Protein AF-A0A848NPF1-F1 (afdb_monomer)

Solvent-accessible surface area (backbone atoms only — not comparable to full-atom values): 5634 Å² total; per-residue (Å²): 130,93,73,48,42,35,74,45,80,37,91,48,70,84,94,46,30,27,41,35,39,31,36,46,66,94,35,43,66,67,48,37,72,78,39,67,80,50,36,71,24,86,90,50,67,50,22,36,28,38,49,61,84,43,93,58,32,72,62,51,51,52,50,52,50,54,40,53,74,68,58,38,86,61,43,45,35,77,65,76,80,76,73,77,76,70,77,82,79,86,80,90,137

Secondary structure (DSSP, 8-state):
--S-B-EEEE-SSTTSSEEEE---HHHHHHHHHH-TT-EE-SSSTTSEEEETT-TTHHHHHHHHHHHHHTT-TTS-BPPPP------PPP---

Structure (mmCIF, N/CA/C/O backbone):
data_AF-A0A848NPF1-F1
#
_entry.id   AF-A0A848NPF1-F1
#
loop_
_atom_site.group_PDB
_atom_site.id
_atom_site.type_symbol
_atom_site.label_atom_id
_atom_site.label_alt_id
_atom_site.label_comp_id
_atom_site.label_asym_id
_atom_site.label_entity_id
_atom_site.label_seq_id
_a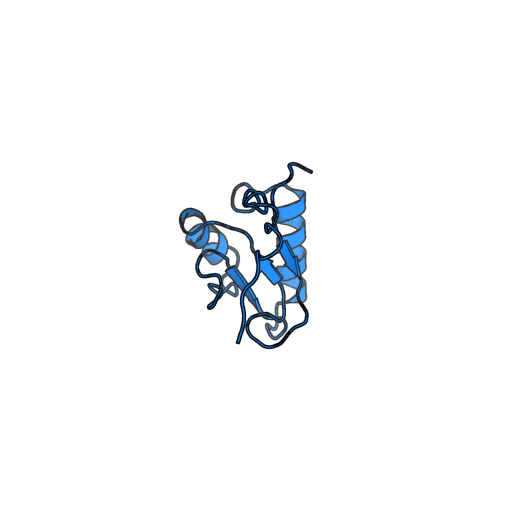tom_site.pdbx_PDB_ins_code
_atom_site.Cartn_x
_atom_site.Cartn_y
_atom_site.Cartn_z
_atom_site.occupancy
_atom_site.B_iso_or_equiv
_atom_site.auth_seq_id
_atom_site.auth_comp_id
_atom_site.auth_asym_id
_atom_site.auth_atom_id
_atom_site.pdbx_PDB_model_num
ATOM 1 N N . MET A 1 1 ? -13.323 -7.706 12.068 1.00 60.41 1 MET A N 1
ATOM 2 C CA . MET A 1 1 ? -12.529 -6.722 11.301 1.00 60.41 1 MET A CA 1
ATOM 3 C C . MET A 1 1 ? -13.192 -5.367 11.468 1.00 60.41 1 MET A C 1
ATOM 5 O O . MET A 1 1 ? -14.414 -5.318 11.436 1.00 60.41 1 MET A O 1
ATOM 9 N N . ASP A 1 2 ? -12.422 -4.300 11.665 1.00 74.69 2 ASP A N 1
ATOM 10 C CA . ASP A 1 2 ? -12.885 -2.961 12.089 1.00 74.69 2 ASP A CA 1
ATOM 11 C C . ASP A 1 2 ? -13.595 -2.150 10.985 1.00 74.69 2 ASP A C 1
ATOM 13 O O . ASP A 1 2 ? -13.741 -0.935 11.077 1.00 74.69 2 ASP A O 1
ATOM 17 N N . GLY A 1 3 ? -14.012 -2.807 9.900 1.00 81.81 3 GLY A N 1
ATOM 18 C CA . GLY A 1 3 ? -14.706 -2.183 8.771 1.00 81.81 3 GLY A CA 1
ATOM 19 C C . GLY A 1 3 ? -13.844 -1.265 7.895 1.00 81.81 3 GLY A C 1
ATOM 20 O O . GLY A 1 3 ? -14.348 -0.765 6.893 1.00 81.81 3 GLY A O 1
ATOM 21 N N . ALA A 1 4 ? -12.568 -1.049 8.228 1.00 89.25 4 ALA A N 1
ATOM 22 C CA . ALA A 1 4 ? -11.631 -0.285 7.409 1.00 89.2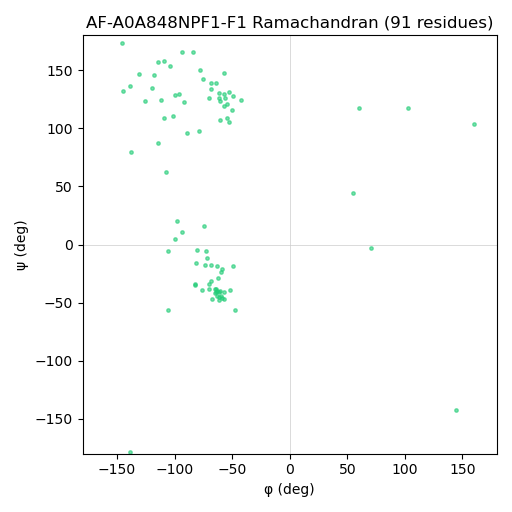5 4 ALA A CA 1
ATOM 23 C C . ALA A 1 4 ? -11.100 -1.107 6.222 1.00 89.25 4 ALA A C 1
ATOM 25 O O . ALA A 1 4 ? -10.973 -2.331 6.291 1.00 89.25 4 ALA A O 1
ATOM 26 N N . LEU A 1 5 ? -10.781 -0.417 5.128 1.00 90.69 5 LEU A N 1
ATOM 27 C CA . LEU A 1 5 ? -10.152 -1.004 3.950 1.00 90.69 5 LEU A CA 1
ATOM 28 C C . LEU A 1 5 ? -8.631 -0.878 4.076 1.00 90.69 5 LEU A C 1
ATOM 30 O O . LEU A 1 5 ? -8.135 0.238 4.206 1.00 90.69 5 LEU A O 1
ATOM 34 N N . TYR A 1 6 ? -7.919 -2.005 4.027 1.00 94.25 6 TYR A N 1
ATOM 35 C CA . TYR A 1 6 ? -6.464 -2.070 4.216 1.00 94.25 6 TYR A CA 1
ATOM 36 C C . TYR A 1 6 ? -5.720 -2.299 2.900 1.00 94.25 6 TYR A C 1
ATOM 38 O O . TYR A 1 6 ? -4.874 -1.492 2.523 1.00 94.25 6 TYR A O 1
ATOM 46 N N . LEU A 1 7 ? -6.064 -3.372 2.188 1.00 94.88 7 LEU A N 1
ATOM 47 C CA . LEU A 1 7 ? -5.434 -3.760 0.930 1.00 94.88 7 LEU A CA 1
ATOM 48 C C . LEU A 1 7 ? -6.502 -4.046 -0.121 1.00 94.88 7 LEU A C 1
ATOM 50 O O . LEU A 1 7 ? -7.579 -4.556 0.198 1.00 94.88 7 LEU A O 1
ATOM 54 N N . VAL A 1 8 ? -6.180 -3.746 -1.374 1.00 94.25 8 VAL A N 1
ATOM 55 C CA . VAL A 1 8 ? -6.946 -4.183 -2.543 1.00 94.25 8 VAL A CA 1
ATOM 56 C C . VAL A 1 8 ? -5.984 -4.893 -3.479 1.00 94.25 8 VAL A C 1
ATOM 58 O O . VAL A 1 8 ? -4.990 -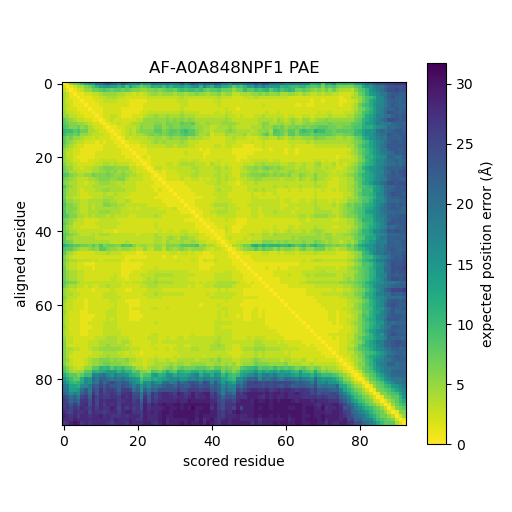4.306 -3.887 1.00 94.25 8 VAL A O 1
ATOM 61 N N . VAL A 1 9 ? -6.287 -6.143 -3.813 1.00 94.12 9 VAL A N 1
ATOM 62 C CA . VAL A 1 9 ? -5.582 -6.880 -4.865 1.00 94.12 9 VAL A CA 1
ATOM 63 C C . VAL A 1 9 ? -6.402 -6.753 -6.139 1.00 94.12 9 VAL A C 1
ATOM 65 O O . VAL A 1 9 ? -7.618 -6.969 -6.114 1.00 94.12 9 VAL A O 1
ATOM 68 N N . ALA A 1 10 ? -5.756 -6.371 -7.232 1.00 93.25 10 ALA A N 1
ATOM 69 C CA . ALA A 1 10 ? -6.403 -6.221 -8.522 1.00 93.25 10 ALA A CA 1
ATOM 70 C C . ALA A 1 10 ? -5.506 -6.770 -9.634 1.00 93.25 10 ALA A C 1
ATOM 72 O O . ALA A 1 10 ? -4.310 -6.512 -9.658 1.00 93.25 10 ALA A O 1
ATOM 73 N N . ASP A 1 11 ? -6.123 -7.512 -10.548 1.00 92.94 11 ASP A N 1
ATOM 74 C CA . ASP A 1 11 ? -5.520 -8.010 -11.783 1.00 92.94 11 ASP A CA 1
ATOM 75 C C . ASP A 1 11 ? -6.251 -7.326 -12.946 1.00 92.94 11 ASP A C 1
ATOM 77 O O . ASP A 1 11 ? -7.336 -7.732 -13.369 1.00 92.94 11 ASP A O 1
ATOM 81 N N . ARG A 1 12 ? -5.754 -6.147 -13.321 1.00 91.06 12 ARG A N 1
ATOM 82 C CA . ARG A 1 12 ? -6.326 -5.232 -14.324 1.00 91.06 12 ARG A CA 1
ATOM 83 C C . ARG A 1 12 ? -5.191 -4.537 -15.062 1.00 91.06 12 ARG A C 1
ATOM 85 O O . ARG A 1 12 ? -4.045 -4.649 -14.654 1.00 91.06 12 ARG A O 1
ATOM 92 N N . ASP A 1 13 ? -5.496 -3.764 -16.098 1.00 90.50 13 ASP A N 1
ATOM 93 C CA . ASP A 1 13 ? -4.476 -2.971 -16.788 1.00 90.50 13 ASP A CA 1
ATOM 94 C C . ASP A 1 13 ? -3.735 -2.017 -15.838 1.00 90.50 13 ASP A C 1
ATOM 96 O O . ASP A 1 13 ? -4.309 -1.483 -14.881 1.00 90.50 13 ASP A O 1
ATOM 100 N N . ILE A 1 14 ? -2.451 -1.775 -16.122 1.00 82.44 14 ILE A N 1
ATOM 101 C CA . ILE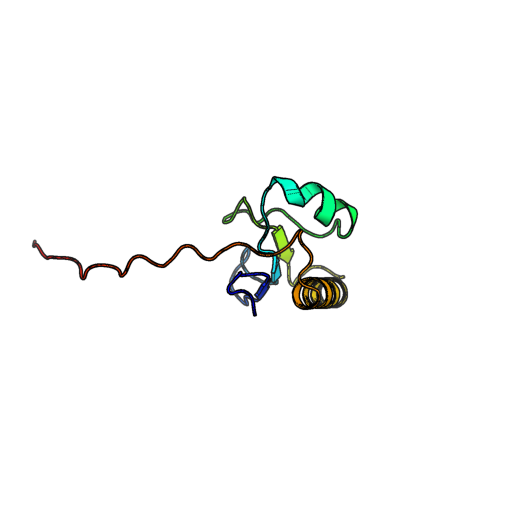 A 1 14 ? -1.632 -0.779 -15.417 1.00 82.44 14 ILE A CA 1
ATOM 102 C C . ILE A 1 14 ? -2.386 0.559 -15.442 1.00 82.44 14 ILE A C 1
ATOM 104 O O . ILE A 1 14 ? -2.849 0.972 -16.508 1.00 82.44 14 ILE A O 1
ATOM 108 N N . PRO A 1 15 ? -2.535 1.253 -14.300 1.00 84.75 15 PRO A N 1
ATOM 109 C CA . PRO A 1 15 ? -1.803 1.105 -13.033 1.00 84.75 15 PRO A CA 1
ATOM 110 C C . PRO A 1 15 ? -2.504 0.261 -11.953 1.00 84.75 15 PRO A C 1
ATOM 112 O O . PRO A 1 15 ? -2.189 0.400 -10.778 1.00 84.75 15 PRO A O 1
ATOM 115 N N . TRP A 1 16 ? -3.457 -0.593 -12.321 1.00 89.25 16 TRP A N 1
ATOM 116 C CA . TRP A 1 16 ? -4.277 -1.355 -11.374 1.00 89.25 16 TRP A CA 1
ATOM 117 C C . TRP A 1 16 ? -3.809 -2.804 -11.176 1.00 89.25 16 TRP A C 1
ATOM 119 O O . TRP A 1 16 ? -4.497 -3.544 -10.479 1.00 89.25 16 TRP A O 1
ATOM 129 N N . ASN A 1 17 ? -2.680 -3.213 -11.771 1.00 93.81 17 ASN A N 1
ATOM 130 C CA . ASN A 1 17 ? -2.163 -4.579 -11.664 1.00 93.81 17 ASN A CA 1
ATOM 131 C C . ASN A 1 17 ? -1.234 -4.771 -10.456 1.00 93.81 17 ASN A C 1
ATOM 133 O O . ASN A 1 17 ? -0.037 -4.488 -10.534 1.00 93.81 17 ASN A O 1
ATOM 137 N N . GLY A 1 18 ? -1.760 -5.265 -9.341 1.00 94.38 18 GLY A N 1
ATOM 138 C CA . GLY A 1 18 ? -0.972 -5.565 -8.150 1.00 94.38 18 GLY A CA 1
ATOM 139 C C . GLY A 1 18 ? -1.727 -5.286 -6.857 1.00 94.38 18 GLY A C 1
ATOM 140 O O . GLY A 1 18 ? -2.931 -5.537 -6.746 1.00 94.38 18 GLY A O 1
ATOM 141 N N . VAL A 1 19 ? -1.009 -4.772 -5.856 1.00 96.25 19 VAL A N 1
ATOM 142 C CA . VAL A 1 19 ? -1.559 -4.515 -4.519 1.00 96.25 19 VAL A CA 1
ATOM 143 C C . VAL A 1 19 ? -1.633 -3.022 -4.251 1.00 96.25 19 VAL A C 1
ATOM 145 O O . VAL A 1 19 ? -0.640 -2.303 -4.290 1.00 96.25 19 VAL A O 1
ATOM 148 N N . MET A 1 20 ? -2.823 -2.548 -3.917 1.00 95.31 20 MET A N 1
ATOM 149 C CA . MET A 1 20 ? -3.073 -1.169 -3.531 1.00 95.31 20 MET A CA 1
ATOM 150 C C . MET A 1 20 ? -3.153 -1.082 -2.014 1.00 95.31 20 MET A C 1
ATOM 152 O O . MET A 1 20 ? -3.922 -1.799 -1.367 1.00 95.31 20 MET A O 1
ATOM 156 N N . VAL A 1 21 ? -2.384 -0.162 -1.451 1.00 94.75 21 VAL A N 1
ATOM 157 C CA . VAL A 1 21 ? -2.249 0.032 -0.014 1.00 94.75 21 VAL A CA 1
ATOM 158 C C . VAL A 1 21 ? -3.106 1.218 0.397 1.00 94.75 21 VAL A C 1
ATOM 160 O O . VAL A 1 21 ? -2.831 2.377 0.070 1.00 94.75 21 VAL A O 1
ATOM 163 N N . CYS A 1 22 ? -4.179 0.922 1.119 1.00 93.44 22 CYS A N 1
ATOM 164 C CA . CYS A 1 22 ? -5.147 1.916 1.537 1.00 93.44 22 CYS A CA 1
ATOM 165 C C . CYS A 1 22 ? -4.604 2.683 2.741 1.00 93.44 22 CYS A C 1
ATOM 167 O O . CYS A 1 22 ? -4.702 2.243 3.886 1.00 93.44 22 CYS A O 1
ATOM 169 N N . THR A 1 23 ? -4.033 3.849 2.464 1.00 92.06 23 THR A N 1
ATOM 170 C CA . THR A 1 23 ? -3.423 4.732 3.459 1.00 92.06 23 THR A CA 1
ATOM 171 C C . THR A 1 23 ? -3.772 6.202 3.166 1.00 92.06 23 THR A C 1
ATOM 173 O O . THR A 1 23 ? -4.536 6.497 2.241 1.00 92.06 23 THR A O 1
ATOM 176 N N . SER A 1 24 ? -3.255 7.117 3.980 1.00 88.31 24 SER A N 1
ATOM 177 C CA . SER A 1 24 ? -3.347 8.571 3.800 1.00 88.31 24 SER A CA 1
ATOM 178 C C . SER A 1 24 ? -1.955 9.147 3.541 1.00 88.31 24 SER A C 1
ATOM 180 O O . SER A 1 24 ? -0.963 8.555 3.963 1.00 88.31 24 SER A O 1
ATOM 182 N N . HIS A 1 25 ? -1.878 10.323 2.909 1.00 88.38 25 HIS A N 1
ATOM 183 C CA . HIS A 1 25 ? -0.608 10.995 2.594 1.00 88.38 25 HIS A CA 1
ATOM 184 C C . HIS A 1 25 ? 0.318 11.152 3.801 1.00 88.38 25 HIS A C 1
ATOM 186 O O . HIS A 1 25 ? 1.511 10.891 3.681 1.00 88.38 25 HIS A O 1
ATOM 192 N N . ASP A 1 26 ? -0.227 11.463 4.979 1.00 88.62 26 ASP A N 1
ATOM 193 C CA . ASP A 1 26 ? 0.541 11.647 6.220 1.00 88.62 26 ASP A CA 1
ATOM 194 C C . ASP A 1 26 ? 1.353 10.405 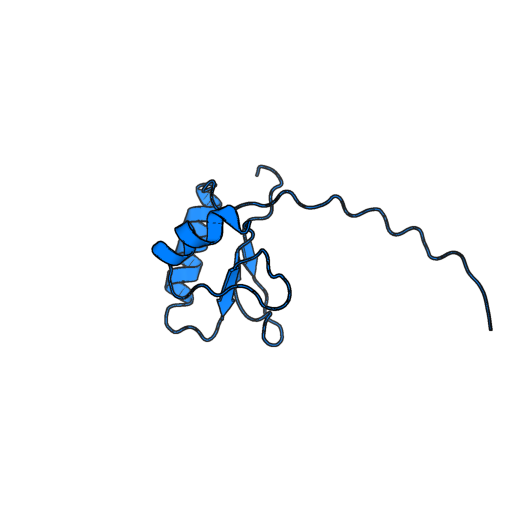6.630 1.00 88.62 26 ASP A C 1
ATOM 196 O O . ASP A 1 26 ? 2.309 10.494 7.397 1.00 88.62 26 ASP A O 1
ATOM 200 N N . ARG A 1 27 ? 0.967 9.225 6.132 1.00 90.12 27 ARG A N 1
ATOM 201 C CA . ARG A 1 27 ? 1.555 7.925 6.480 1.00 90.12 27 ARG A CA 1
ATOM 202 C C . ARG A 1 27 ? 2.447 7.364 5.368 1.00 90.12 27 ARG A C 1
ATOM 204 O O . ARG A 1 27 ? 3.107 6.351 5.590 1.00 90.12 27 ARG A O 1
ATOM 211 N N . HIS A 1 28 ? 2.508 8.019 4.202 1.00 90.88 28 HIS A N 1
ATOM 212 C CA . HIS A 1 28 ? 3.313 7.567 3.059 1.00 90.88 28 HIS A CA 1
ATOM 213 C C . HIS A 1 28 ? 4.794 7.512 3.398 1.00 90.88 28 HIS A C 1
ATOM 215 O O . HIS A 1 28 ? 5.418 6.488 3.162 1.00 90.88 28 HIS A O 1
ATOM 221 N N . ALA A 1 29 ? 5.342 8.569 4.003 1.00 90.31 29 ALA A N 1
ATOM 222 C CA . ALA A 1 29 ? 6.771 8.641 4.308 1.00 90.31 29 ALA A CA 1
ATOM 223 C C . ALA A 1 29 ? 7.242 7.465 5.183 1.00 90.31 29 ALA A C 1
ATOM 225 O O . ALA A 1 29 ? 8.285 6.877 4.919 1.00 90.31 29 ALA A O 1
ATOM 226 N N . ALA A 1 30 ? 6.438 7.075 6.176 1.00 91.75 30 ALA A N 1
ATOM 227 C CA . ALA A 1 30 ? 6.749 5.949 7.052 1.00 91.75 30 ALA A CA 1
ATOM 228 C C . ALA A 1 30 ? 6.657 4.589 6.340 1.00 91.75 30 ALA A C 1
ATOM 230 O O . ALA A 1 30 ? 7.401 3.677 6.677 1.00 91.75 30 ALA A O 1
ATOM 231 N N . LEU A 1 31 ? 5.740 4.430 5.381 1.00 91.94 31 LEU A N 1
ATOM 232 C CA . LEU A 1 31 ? 5.626 3.197 4.593 1.00 91.94 31 LEU A CA 1
ATOM 233 C C . LEU A 1 31 ? 6.726 3.099 3.533 1.00 91.94 31 LEU A C 1
ATOM 235 O O . LEU A 1 31 ? 7.278 2.024 3.340 1.00 91.94 31 LEU A O 1
ATOM 239 N N . LEU A 1 32 ? 7.073 4.213 2.889 1.00 92.44 32 LEU A N 1
ATOM 240 C CA . LEU A 1 32 ? 8.147 4.287 1.897 1.00 92.44 32 LEU A CA 1
ATOM 241 C C . LEU A 1 32 ? 9.532 4.089 2.526 1.00 92.44 32 LEU A C 1
ATOM 243 O O . LEU A 1 32 ? 10.414 3.540 1.876 1.00 92.44 32 LEU A O 1
ATOM 247 N N . ALA A 1 33 ? 9.721 4.499 3.784 1.00 92.19 33 ALA A N 1
ATOM 248 C CA . ALA A 1 33 ? 10.951 4.226 4.525 1.00 92.19 33 ALA A CA 1
ATOM 249 C C . ALA A 1 33 ? 11.165 2.720 4.769 1.00 92.19 33 ALA A C 1
ATOM 251 O O . ALA A 1 33 ? 12.290 2.241 4.656 1.00 92.19 33 ALA A O 1
ATOM 252 N N . ASP A 1 34 ? 10.092 1.977 5.058 1.00 90.44 34 ASP A N 1
ATOM 253 C CA . ASP A 1 34 ? 10.154 0.526 5.279 1.00 90.44 34 ASP A CA 1
ATOM 254 C C . ASP A 1 34 ? 10.158 -0.269 3.963 1.00 90.44 34 ASP A C 1
ATOM 256 O O . ASP A 1 34 ? 10.757 -1.341 3.876 1.00 90.44 34 ASP A O 1
ATOM 260 N N . MET A 1 35 ? 9.446 0.227 2.948 1.00 92.19 35 MET A N 1
ATOM 261 C CA . MET A 1 35 ? 9.183 -0.457 1.681 1.00 92.19 35 MET A CA 1
ATOM 262 C C . MET A 1 35 ? 9.331 0.534 0.512 1.00 92.19 35 MET A C 1
ATOM 264 O O . MET A 1 35 ? 8.327 1.030 -0.009 1.00 92.19 35 MET A O 1
ATOM 268 N N . PRO A 1 36 ? 10.569 0.832 0.074 1.00 90.88 36 PRO A N 1
ATOM 269 C CA . PRO A 1 36 ? 10.836 1.865 -0.933 1.00 90.88 36 PRO A CA 1
ATOM 270 C C . PRO A 1 36 ? 10.316 1.522 -2.337 1.00 90.88 36 PRO A C 1
ATOM 272 O O . PRO A 1 36 ? 10.163 2.423 -3.154 1.00 90.88 36 PRO A O 1
ATOM 275 N N . SER A 1 37 ? 10.010 0.249 -2.615 1.00 91.81 37 SER A N 1
ATOM 276 C CA . SER A 1 37 ? 9.381 -0.187 -3.873 1.00 91.81 37 SER A CA 1
ATOM 277 C C . SER A 1 37 ? 7.906 0.212 -3.994 1.00 91.81 37 SER A C 1
ATOM 279 O O . SER A 1 37 ? 7.317 0.082 -5.065 1.00 91.81 37 SER A O 1
ATOM 281 N N . LEU A 1 38 ? 7.275 0.677 -2.909 1.00 93.06 38 LEU A N 1
ATOM 282 C CA . LEU A 1 38 ? 5.919 1.210 -2.988 1.00 93.06 38 LEU A CA 1
ATOM 283 C C . LEU A 1 38 ? 5.915 2.526 -3.764 1.00 93.06 38 LEU A C 1
ATOM 285 O O . LEU A 1 38 ? 6.754 3.399 -3.565 1.00 93.06 38 LEU A O 1
ATOM 289 N N . LEU A 1 39 ? 4.907 2.695 -4.609 1.00 92.44 39 LEU A N 1
ATOM 290 C CA . LEU A 1 39 ? 4.736 3.883 -5.433 1.00 92.44 39 LEU A CA 1
ATOM 291 C C . LEU A 1 39 ? 3.427 4.584 -5.070 1.00 92.44 39 LEU A C 1
ATOM 293 O O . LEU A 1 39 ? 2.442 3.911 -4.768 1.00 92.44 39 LEU A O 1
ATOM 297 N N . PRO A 1 40 ? 3.344 5.921 -5.126 1.00 92.88 40 PRO A N 1
ATOM 298 C CA . PRO A 1 40 ? 2.056 6.601 -5.122 1.00 92.88 40 PRO A CA 1
ATOM 299 C C . PRO A 1 40 ? 1.202 6.105 -6.290 1.00 92.88 40 PRO A C 1
ATOM 301 O O . PRO A 1 40 ? 1.654 6.086 -7.436 1.00 92.88 40 PRO A O 1
ATOM 304 N N . HIS A 1 41 ? -0.040 5.705 -6.021 1.00 91.38 41 HIS A N 1
ATOM 305 C CA . HIS A 1 41 ? -0.929 5.262 -7.086 1.00 91.38 41 HIS A CA 1
ATOM 306 C C . HIS A 1 41 ? -1.332 6.472 -7.951 1.00 91.38 41 HIS A C 1
ATOM 308 O O . HIS A 1 41 ? -1.892 7.427 -7.409 1.00 91.38 41 HIS A O 1
ATOM 314 N N . PRO A 1 42 ? -1.147 6.442 -9.284 1.00 88.44 42 PRO A N 1
ATOM 315 C CA . PRO A 1 42 ? -1.375 7.611 -10.145 1.00 88.44 42 PRO A CA 1
ATOM 316 C C . PRO A 1 42 ? -2.841 8.081 -10.161 1.00 88.44 42 PRO A C 1
ATOM 318 O O . PRO A 1 42 ? -3.102 9.274 -10.067 1.00 88.44 42 PRO A O 1
ATOM 321 N N . GLU A 1 43 ? -3.805 7.155 -10.201 1.00 88.94 43 GLU A N 1
ATOM 322 C CA . GLU A 1 43 ? -5.245 7.491 -10.167 1.00 88.94 43 GLU A CA 1
ATOM 323 C C . GLU A 1 43 ? -5.795 7.737 -8.752 1.00 88.94 43 GLU A C 1
ATOM 325 O O . GLU A 1 43 ? -6.678 8.565 -8.529 1.00 88.94 43 GLU A O 1
ATOM 330 N N . LEU A 1 44 ? -5.289 7.003 -7.759 1.00 85.00 44 LEU A N 1
ATOM 331 C CA . LEU A 1 44 ? -5.718 7.099 -6.371 1.00 85.00 44 LEU A CA 1
ATOM 332 C C . LEU A 1 44 ? -4.635 7.784 -5.556 1.00 85.00 44 LEU A C 1
ATOM 334 O O . LEU A 1 44 ? -4.122 7.181 -4.626 1.00 85.00 44 LEU A O 1
ATO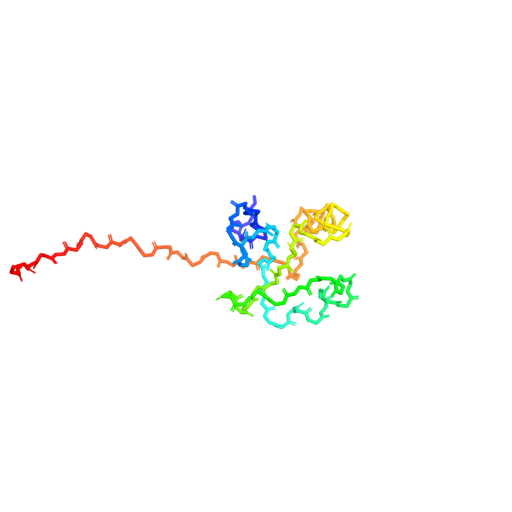M 338 N N . GLY A 1 45 ? -4.314 9.039 -5.874 1.00 79.62 45 GLY A N 1
ATOM 339 C CA . GLY A 1 45 ? -3.124 9.739 -5.367 1.00 79.62 45 GLY A CA 1
ATOM 340 C C . GLY A 1 45 ? -2.871 9.691 -3.852 1.00 79.62 45 GLY A C 1
ATOM 341 O O . GLY A 1 45 ? -1.747 9.920 -3.425 1.00 79.62 45 GLY A O 1
ATOM 342 N N . LYS A 1 46 ? -3.876 9.376 -3.023 1.00 87.06 46 LYS A N 1
ATOM 343 C CA . LYS A 1 46 ? -3.739 9.148 -1.569 1.00 87.06 46 LYS A CA 1
ATOM 344 C C . LYS A 1 46 ? -3.255 7.752 -1.161 1.00 8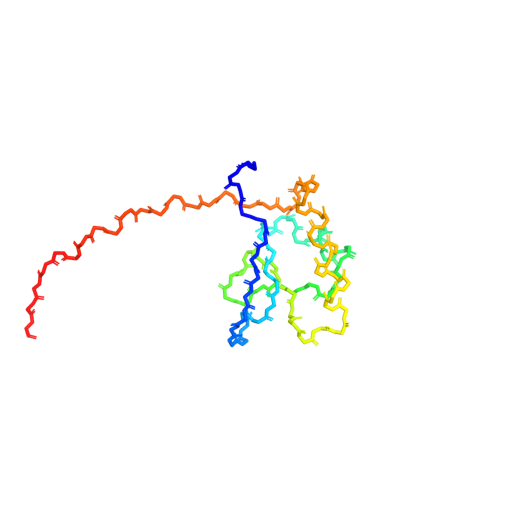7.06 46 LYS A C 1
ATOM 346 O O . LYS A 1 46 ? -2.894 7.553 -0.006 1.00 87.06 46 LYS A O 1
ATOM 351 N N . TRP A 1 47 ? -3.296 6.775 -2.052 1.00 93.50 47 TRP A N 1
ATOM 352 C CA . TRP A 1 47 ? -2.936 5.384 -1.799 1.00 93.50 47 TRP A CA 1
ATOM 353 C C . TRP A 1 47 ? -1.571 5.078 -2.392 1.00 93.50 47 TRP A C 1
ATOM 355 O O . TRP A 1 47 ? -1.144 5.717 -3.354 1.00 93.50 47 TRP A O 1
ATOM 365 N N . LEU A 1 48 ? -0.901 4.093 -1.802 1.00 94.56 48 LEU A N 1
ATOM 366 C CA . LEU A 1 48 ? 0.298 3.513 -2.392 1.00 94.56 48 LEU A CA 1
ATOM 367 C C . LEU A 1 48 ? -0.080 2.279 -3.217 1.00 94.56 48 LEU A C 1
ATOM 369 O O . LEU A 1 48 ? -1.191 1.752 -3.120 1.00 94.56 48 LEU A O 1
ATOM 373 N N . TYR A 1 49 ? 0.853 1.837 -4.038 1.00 95.00 49 TYR A N 1
ATOM 374 C CA . TYR A 1 49 ? 0.698 0.790 -5.026 1.00 95.00 49 TYR A CA 1
ATOM 375 C C . TYR A 1 49 ? 1.995 -0.008 -5.124 1.00 95.00 49 TYR A C 1
ATOM 377 O O . TYR A 1 49 ? 3.078 0.567 -5.215 1.00 95.00 49 TYR A O 1
ATOM 385 N N . LEU A 1 50 ? 1.862 -1.328 -5.098 1.00 95.75 50 LEU A N 1
ATOM 386 C CA . LEU A 1 50 ? 2.909 -2.289 -5.395 1.00 95.75 50 LEU A CA 1
ATOM 387 C C . LEU A 1 50 ? 2.569 -2.943 -6.745 1.00 95.75 50 LEU A C 1
ATOM 389 O O . LEU A 1 50 ? 1.599 -3.711 -6.800 1.00 95.75 50 LEU A O 1
ATOM 393 N N . PRO A 1 51 ? 3.320 -2.648 -7.820 1.00 95.19 51 PRO A N 1
ATOM 394 C CA . PRO A 1 51 ? 3.103 -3.269 -9.121 1.00 95.19 51 PRO A CA 1
ATOM 395 C C . PRO A 1 51 ? 3.361 -4.776 -9.080 1.00 95.19 51 PRO A C 1
ATOM 397 O O . PRO A 1 51 ? 4.366 -5.207 -8.524 1.00 95.19 51 PRO A O 1
ATOM 400 N N . GLN A 1 52 ? 2.526 -5.572 -9.752 1.00 94.31 52 GLN A N 1
ATOM 401 C CA . GLN A 1 52 ? 2.763 -7.015 -9.918 1.00 94.31 52 GLN A CA 1
ATOM 402 C C . GLN A 1 52 ? 4.088 -7.328 -10.637 1.00 94.31 52 GLN A C 1
ATOM 404 O O . GLN A 1 52 ? 4.645 -8.409 -10.487 1.00 94.31 52 GLN A O 1
ATOM 409 N N . THR A 1 53 ? 4.605 -6.382 -11.421 1.00 93.81 53 THR A N 1
ATOM 410 C CA . THR A 1 53 ? 5.876 -6.512 -12.145 1.00 93.81 53 THR A CA 1
ATOM 411 C C . THR A 1 53 ? 7.112 -6.241 -11.283 1.00 93.81 53 THR A C 1
ATOM 413 O O . THR A 1 53 ? 8.220 -6.337 -11.801 1.00 93.81 53 THR A O 1
ATOM 416 N N . ASP A 1 54 ? 6.949 -5.836 -10.021 1.00 94.31 54 ASP A N 1
ATOM 417 C CA . ASP A 1 54 ? 8.072 -5.608 -9.109 1.00 94.31 54 ASP A CA 1
ATOM 418 C C . ASP A 1 54 ? 8.759 -6.938 -8.756 1.00 94.31 54 ASP A C 1
ATOM 420 O O . ASP A 1 54 ? 8.100 -7.922 -8.424 1.00 94.31 54 ASP A O 1
ATOM 424 N N . GLU A 1 55 ? 10.091 -6.986 -8.804 1.00 95.31 55 GLU A N 1
ATOM 425 C CA . GLU A 1 55 ? 10.846 -8.218 -8.531 1.00 95.31 55 GLU A CA 1
ATOM 426 C C . GLU A 1 55 ? 10.648 -8.729 -7.095 1.00 95.31 55 GLU A C 1
ATOM 428 O O . GLU A 1 55 ? 10.698 -9.934 -6.844 1.00 95.31 55 GLU A O 1
ATOM 433 N N . ALA A 1 56 ? 10.386 -7.828 -6.145 1.00 95.06 56 ALA A N 1
ATOM 434 C CA . ALA A 1 56 ? 10.133 -8.157 -4.750 1.00 95.06 56 ALA A CA 1
ATOM 435 C C . ALA A 1 56 ? 8.635 -8.322 -4.439 1.00 95.06 56 ALA A C 1
ATOM 437 O O . ALA A 1 56 ? 8.280 -8.427 -3.259 1.00 95.06 56 ALA A O 1
ATOM 438 N N . PHE A 1 57 ? 7.765 -8.376 -5.460 1.00 94.75 57 PHE A N 1
ATOM 439 C CA . PHE A 1 57 ? 6.308 -8.375 -5.311 1.00 94.75 57 PHE A CA 1
ATOM 440 C C . PHE A 1 57 ? 5.813 -9.359 -4.251 1.00 94.75 57 PHE A C 1
ATOM 442 O O . PHE A 1 57 ? 5.171 -8.939 -3.296 1.00 94.75 57 PHE A O 1
ATOM 449 N N . GLU A 1 58 ? 6.151 -10.645 -4.364 1.00 95.56 58 GLU A N 1
ATOM 450 C CA . GLU A 1 58 ? 5.654 -11.683 -3.447 1.00 95.56 58 GLU A CA 1
ATOM 451 C C . GLU A 1 58 ? 6.078 -11.429 -1.994 1.00 95.56 58 GLU A C 1
ATOM 453 O O . GLU A 1 58 ? 5.287 -11.560 -1.058 1.00 95.56 58 GLU A O 1
ATOM 458 N N . THR A 1 59 ? 7.324 -10.990 -1.797 1.00 96.25 59 THR A N 1
ATOM 459 C CA . THR A 1 59 ? 7.859 -10.696 -0.461 1.00 96.25 59 THR A CA 1
ATOM 460 C C . THR A 1 59 ? 7.164 -9.480 0.144 1.00 96.25 59 THR A C 1
ATOM 462 O O . THR A 1 59 ? 6.736 -9.509 1.299 1.00 96.25 59 THR A O 1
ATOM 465 N N . LEU A 1 60 ? 7.025 -8.404 -0.631 1.00 96.12 60 LEU A N 1
ATOM 466 C CA . LEU A 1 60 ? 6.395 -7.169 -0.176 1.00 96.12 60 LEU A CA 1
ATOM 467 C C . LEU A 1 60 ? 4.885 -7.339 0.018 1.00 96.12 60 LEU A C 1
ATOM 469 O O . LEU A 1 60 ? 4.340 -6.846 1.003 1.00 96.12 60 LEU A O 1
ATOM 473 N N . ALA A 1 61 ? 4.208 -8.085 -0.854 1.00 96.06 61 ALA A N 1
ATOM 474 C CA . ALA A 1 61 ? 2.794 -8.410 -0.720 1.00 96.06 61 ALA A CA 1
ATOM 475 C C . ALA A 1 61 ? 2.530 -9.212 0.561 1.00 96.06 61 ALA A C 1
ATOM 477 O O . ALA A 1 61 ? 1.628 -8.857 1.324 1.00 96.06 61 ALA A O 1
ATOM 478 N N . ALA A 1 62 ? 3.351 -10.226 0.856 1.00 96.62 62 ALA A N 1
ATOM 479 C CA . ALA A 1 62 ? 3.259 -10.975 2.107 1.00 96.62 62 ALA A CA 1
ATOM 480 C C . ALA A 1 62 ? 3.426 -10.057 3.330 1.00 96.62 62 ALA A C 1
ATOM 482 O O . ALA A 1 62 ? 2.602 -10.092 4.245 1.00 96.62 62 ALA A O 1
ATOM 483 N N . ARG A 1 63 ? 4.421 -9.160 3.313 1.00 96.12 63 ARG A N 1
ATOM 484 C CA . ARG A 1 63 ? 4.621 -8.161 4.378 1.00 96.12 63 ARG A CA 1
ATOM 485 C C . ARG A 1 63 ? 3.428 -7.230 4.554 1.00 96.12 63 ARG A C 1
ATOM 487 O O . ARG A 1 63 ? 3.008 -6.971 5.680 1.00 96.12 63 ARG A O 1
ATOM 494 N N . LEU A 1 64 ? 2.853 -6.737 3.461 1.00 95.88 64 LEU A N 1
ATOM 495 C CA . LEU A 1 64 ? 1.661 -5.892 3.508 1.00 95.88 64 LEU A CA 1
ATOM 496 C C . LEU A 1 64 ? 0.483 -6.630 4.154 1.00 95.88 64 LEU A C 1
ATOM 498 O O . LEU A 1 64 ? -0.241 -6.037 4.956 1.00 95.88 64 LEU A O 1
ATOM 502 N N . VAL A 1 65 ? 0.307 -7.919 3.847 1.00 96.19 65 VAL A N 1
ATOM 503 C CA . VAL A 1 65 ? -0.717 -8.765 4.477 1.00 96.19 65 VAL A CA 1
ATOM 504 C C . VAL A 1 65 ? -0.457 -8.918 5.976 1.00 96.19 65 VAL A C 1
ATOM 506 O O . VAL A 1 65 ? -1.393 -8.748 6.757 1.00 96.19 65 VAL A O 1
ATOM 509 N N . GLU A 1 66 ? 0.786 -9.161 6.401 1.00 96.31 66 GLU A N 1
ATOM 510 C CA . GLU A 1 66 ? 1.153 -9.221 7.826 1.00 96.31 66 GLU A CA 1
ATOM 511 C C . GLU A 1 66 ? 0.787 -7.919 8.559 1.00 96.31 66 GLU A C 1
ATOM 513 O O . GLU A 1 66 ? 0.133 -7.956 9.604 1.00 96.31 66 GLU A O 1
ATOM 518 N N . LEU A 1 67 ? 1.126 -6.760 7.983 1.00 94.81 67 LEU A N 1
ATOM 519 C CA . LEU A 1 67 ? 0.789 -5.448 8.546 1.00 94.81 67 LEU A CA 1
ATOM 520 C C . LEU A 1 67 ? -0.727 -5.211 8.609 1.00 94.81 67 LEU A C 1
ATOM 522 O O . LEU A 1 67 ? -1.237 -4.679 9.598 1.00 94.81 67 LEU A O 1
ATOM 526 N N . ALA A 1 68 ? -1.467 -5.621 7.577 1.00 93.75 68 ALA A N 1
ATOM 527 C CA . ALA A 1 68 ? -2.922 -5.511 7.553 1.00 93.75 68 ALA A CA 1
ATOM 528 C C . ALA A 1 68 ? -3.579 -6.399 8.624 1.00 93.75 68 ALA A C 1
ATOM 530 O O . ALA A 1 68 ? -4.494 -5.950 9.317 1.00 93.75 68 ALA A O 1
ATOM 531 N N . LEU A 1 69 ? -3.089 -7.630 8.809 1.00 93.69 69 LEU A N 1
ATOM 532 C CA . LEU A 1 69 ? -3.553 -8.544 9.859 1.00 93.69 69 LEU A CA 1
ATOM 533 C C . LEU A 1 69 ? -3.245 -8.006 11.262 1.00 93.69 69 LEU A C 1
ATOM 535 O O . LEU A 1 69 ? -4.093 -8.102 12.153 1.00 93.69 69 LEU A O 1
ATOM 539 N N . ALA A 1 70 ? -2.077 -7.382 11.439 1.00 94.00 70 ALA A N 1
ATOM 540 C CA . ALA A 1 70 ? -1.675 -6.704 12.670 1.00 94.00 70 ALA A CA 1
ATOM 541 C C . ALA A 1 70 ? -2.410 -5.372 12.912 1.00 94.00 70 ALA A C 1
ATOM 543 O O . ALA A 1 70 ? -2.247 -4.770 13.972 1.00 94.00 70 ALA A O 1
ATOM 544 N N . ARG A 1 71 ? -3.234 -4.920 11.954 1.00 90.88 71 ARG A N 1
ATOM 545 C CA . ARG A 1 71 ? -3.936 -3.628 11.981 1.00 90.88 71 ARG A CA 1
ATOM 546 C C . ARG A 1 71 ? -2.971 -2.463 12.186 1.00 90.88 71 ARG A C 1
ATOM 548 O O . ARG A 1 71 ? -3.243 -1.565 12.984 1.00 90.88 71 ARG A O 1
ATOM 555 N N . ASP A 1 72 ? -1.847 -2.497 11.469 1.00 92.75 72 ASP A N 1
ATOM 556 C CA . ASP A 1 72 ? -0.844 -1.437 11.520 1.00 92.75 72 ASP A CA 1
ATOM 557 C C . ASP A 1 72 ? -1.535 -0.071 11.343 1.00 92.75 72 ASP A C 1
ATOM 559 O O . ASP A 1 72 ? -2.299 0.108 10.387 1.00 92.75 72 ASP A O 1
ATOM 563 N N . PRO A 1 73 ? -1.302 0.900 12.246 1.00 89.31 73 PRO A N 1
ATOM 564 C CA . PRO A 1 73 ? -2.004 2.178 12.226 1.00 89.31 73 PRO A CA 1
ATOM 565 C C . PRO A 1 73 ? -1.730 2.987 10.954 1.00 89.31 73 PRO A C 1
ATOM 567 O O . PRO A 1 73 ? -2.476 3.919 10.657 1.00 89.31 73 PRO A O 1
ATOM 570 N N . ARG A 1 74 ? -0.662 2.676 10.208 1.00 91.56 74 ARG A N 1
ATOM 571 C CA . ARG A 1 74 ? -0.326 3.299 8.922 1.00 91.56 74 ARG A CA 1
ATOM 572 C C . ARG A 1 74 ? -1.246 2.840 7.791 1.00 91.56 74 ARG A C 1
ATOM 574 O O . ARG A 1 74 ? -1.314 3.517 6.765 1.00 91.56 74 ARG A O 1
ATOM 581 N N . LEU A 1 75 ? -1.950 1.728 7.974 1.00 92.19 75 LEU A N 1
ATOM 582 C CA . LEU A 1 75 ? -2.887 1.149 7.022 1.00 92.19 75 LEU A CA 1
ATOM 583 C C . LEU A 1 75 ? -4.326 1.311 7.510 1.00 92.19 75 LEU A C 1
ATOM 585 O O . LEU A 1 75 ? -4.597 1.435 8.702 1.00 92.19 75 LEU A O 1
ATOM 589 N N . GLY A 1 76 ? -5.264 1.260 6.571 1.00 89.75 76 GLY A N 1
ATOM 590 C CA . GLY A 1 76 ? -6.681 1.323 6.885 1.00 89.75 76 GLY A CA 1
ATOM 591 C C . GLY A 1 76 ? -7.259 2.699 6.590 1.00 89.75 76 GLY A C 1
ATOM 592 O O . GLY A 1 76 ? -6.921 3.704 7.212 1.00 89.75 76 GLY A O 1
ATOM 593 N N . VAL A 1 77 ? -8.204 2.738 5.659 1.00 85.81 77 VAL A N 1
ATOM 594 C CA . VAL A 1 77 ? -9.060 3.904 5.435 1.00 85.81 77 VAL A CA 1
ATOM 595 C C . VAL A 1 77 ? -10.506 3.507 5.664 1.00 85.81 77 VAL A C 1
ATOM 597 O O . VAL A 1 77 ? -10.962 2.468 5.181 1.00 85.81 77 VAL A O 1
ATOM 600 N N . ALA A 1 78 ? -11.248 4.341 6.391 1.00 80.81 78 ALA A N 1
ATOM 601 C CA . ALA A 1 78 ? -12.680 4.139 6.534 1.00 80.81 78 ALA A CA 1
ATOM 602 C C . ALA A 1 78 ? -13.329 4.199 5.136 1.00 80.81 78 ALA A C 1
ATOM 604 O O . ALA A 1 78 ? -13.145 5.195 4.419 1.00 80.81 78 ALA A O 1
ATOM 605 N N . PRO A 1 79 ? -14.058 3.157 4.700 1.00 71.62 79 PRO A N 1
ATOM 606 C CA . PRO A 1 79 ? -14.760 3.209 3.432 1.00 71.62 79 PRO A CA 1
ATOM 607 C C . PRO A 1 79 ? -15.793 4.335 3.496 1.00 71.62 79 PRO A C 1
ATOM 609 O O . PRO A 1 79 ? -16.578 4.422 4.441 1.00 71.62 79 PRO A O 1
ATOM 612 N N . LYS A 1 80 ? -1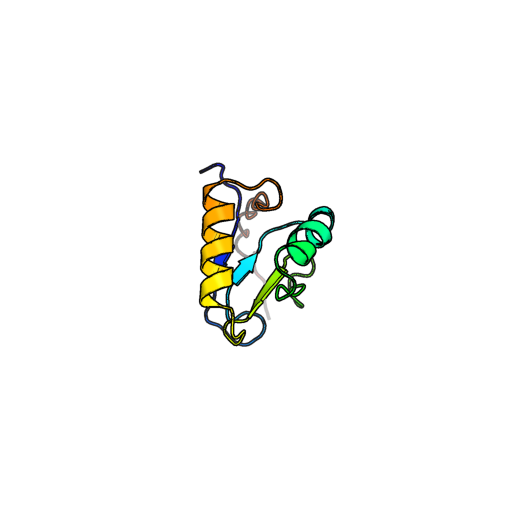5.819 5.211 2.482 1.00 66.94 80 LYS A N 1
ATOM 613 C CA . LYS A 1 80 ? -16.925 6.166 2.364 1.00 66.94 80 LYS A CA 1
ATOM 614 C C . LYS A 1 80 ? -18.214 5.354 2.190 1.00 66.94 80 LYS A C 1
ATOM 616 O O . LYS A 1 80 ? -18.256 4.528 1.271 1.00 66.94 80 LYS A O 1
ATOM 621 N N . PRO A 1 81 ? -19.257 5.567 3.014 1.00 60.03 81 PRO A N 1
ATOM 622 C CA . PRO A 1 81 ? -20.529 4.897 2.806 1.00 60.03 81 PRO A CA 1
ATOM 623 C C . PRO A 1 81 ? -21.004 5.234 1.394 1.00 60.03 81 PRO A C 1
ATOM 625 O O . PRO A 1 81 ? -21.153 6.404 1.034 1.00 60.03 81 PRO A O 1
ATOM 628 N N . ARG A 1 82 ? -21.162 4.205 0.554 1.00 57.34 82 ARG A N 1
ATOM 629 C CA . ARG A 1 82 ? -21.671 4.376 -0.806 1.00 57.34 82 ARG A CA 1
ATOM 630 C C . ARG A 1 82 ? -23.066 4.979 -0.687 1.00 57.34 82 ARG A C 1
ATOM 632 O O . ARG A 1 82 ? -24.000 4.282 -0.295 1.00 57.34 82 ARG A O 1
ATOM 639 N N . ALA A 1 83 ? -23.216 6.261 -1.019 1.00 55.59 83 ALA A N 1
ATOM 640 C CA . ALA A 1 83 ? -24.536 6.845 -1.194 1.00 55.59 83 ALA A CA 1
ATOM 641 C C . ALA A 1 83 ? -25.272 5.975 -2.218 1.00 55.59 83 ALA A C 1
ATOM 643 O O . ALA A 1 83 ? -24.780 5.754 -3.327 1.00 55.59 83 ALA A O 1
ATOM 644 N N . ARG A 1 84 ? -26.410 5.402 -1.812 1.00 54.12 84 ARG A N 1
ATOM 645 C CA . ARG A 1 84 ? -27.255 4.575 -2.673 1.00 54.12 84 ARG A CA 1
ATOM 646 C C . ARG A 1 84 ? -27.563 5.417 -3.907 1.00 54.12 84 ARG A C 1
ATOM 648 O O . ARG A 1 84 ? -28.265 6.418 -3.789 1.00 54.12 84 ARG A O 1
ATOM 655 N N . ARG A 1 85 ? -26.979 5.064 -5.059 1.00 54.28 85 ARG A N 1
ATOM 656 C CA . ARG A 1 85 ? -27.203 5.754 -6.336 1.00 54.28 85 ARG A CA 1
ATOM 657 C C . ARG A 1 85 ? -28.721 5.787 -6.524 1.00 54.28 85 ARG A C 1
ATOM 659 O O . ARG A 1 85 ? -29.327 4.735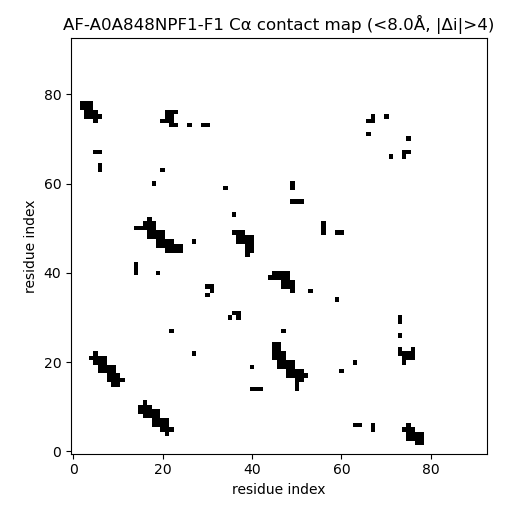 -6.732 1.00 54.28 85 ARG A O 1
ATOM 666 N N . ARG A 1 86 ? -29.363 6.948 -6.328 1.00 50.50 86 ARG A N 1
ATOM 667 C CA . ARG A 1 86 ? -30.781 7.107 -6.674 1.00 50.50 86 ARG A CA 1
ATOM 668 C C . ARG A 1 86 ? -30.865 6.731 -8.150 1.00 50.50 86 ARG A C 1
ATOM 670 O O . ARG A 1 86 ? -30.066 7.238 -8.937 1.00 50.50 86 ARG A O 1
ATOM 677 N N . LYS A 1 87 ? -31.751 5.783 -8.490 1.00 47.75 87 LYS A N 1
ATOM 678 C CA . LYS A 1 87 ? -32.095 5.474 -9.886 1.00 47.75 87 LYS A CA 1
ATOM 679 C C . LYS A 1 87 ? -32.245 6.809 -10.610 1.00 47.75 87 LYS A C 1
ATOM 681 O O . LYS A 1 87 ? -32.981 7.664 -10.117 1.00 47.75 87 LYS A O 1
ATOM 686 N N . SER A 1 88 ? -31.500 6.986 -11.698 1.00 49.59 88 SER A N 1
ATOM 687 C CA . SER A 1 88 ? -31.597 8.159 -12.557 1.00 49.59 88 SER A CA 1
ATOM 688 C C . SER A 1 88 ? -33.066 8.375 -12.906 1.00 49.59 88 SER A C 1
ATOM 690 O O . SER A 1 88 ? -33.718 7.506 -13.487 1.00 49.59 88 SER A O 1
ATOM 692 N N . TRP A 1 89 ? -33.600 9.506 -12.457 1.00 45.03 89 TRP A N 1
ATOM 693 C CA . TRP A 1 89 ? -34.873 10.014 -12.939 1.00 45.03 89 TRP A CA 1
ATOM 694 C C . TRP A 1 89 ? -34.616 10.610 -14.340 1.00 45.03 89 TRP A C 1
ATOM 696 O O . TRP A 1 89 ? -33.522 11.094 -14.613 1.00 45.03 89 TRP A O 1
ATOM 706 N N . ARG A 1 90 ? -35.585 10.416 -15.231 1.00 52.09 90 ARG A N 1
ATOM 707 C CA . ARG A 1 90 ? -35.536 10.293 -16.705 1.00 52.09 90 ARG A CA 1
ATOM 708 C C . ARG A 1 90 ? -35.537 11.636 -17.482 1.00 52.09 90 ARG A C 1
ATOM 710 O O . ARG A 1 90 ? -35.946 12.637 -16.909 1.00 52.09 90 ARG A O 1
ATOM 717 N N . GLY A 1 91 ? -35.201 11.582 -18.783 1.00 44.91 91 GLY A N 1
ATOM 718 C CA . GLY A 1 91 ? -35.660 12.465 -19.892 1.00 44.91 91 GLY A CA 1
ATOM 719 C C . GLY A 1 91 ? -34.692 12.383 -21.094 1.00 44.91 91 GLY A C 1
ATOM 720 O O . GLY A 1 91 ? -33.521 12.657 -20.870 1.00 44.91 91 GLY A O 1
ATOM 721 N N . GLU A 1 92 ? -35.008 11.675 -22.197 1.00 43.22 92 GLU A N 1
ATOM 722 C CA . GLU A 1 92 ? -35.466 12.209 -23.520 1.00 43.22 92 GLU A CA 1
ATOM 723 C C . GLU A 1 92 ? -34.411 13.149 -24.147 1.00 43.22 92 GLU A C 1
ATOM 725 O O . GLU A 1 92 ? -33.982 14.086 -23.486 1.00 43.22 92 GLU A O 1
ATOM 730 N N . GLU A 1 93 ? -33.824 12.863 -25.317 1.00 39.44 93 GLU A N 1
ATOM 731 C CA . GLU A 1 93 ? -34.432 12.800 -26.668 1.00 39.44 93 GLU A CA 1
ATOM 732 C C . GLU A 1 93 ? -33.841 11.705 -27.584 1.00 39.44 93 GLU A C 1
ATOM 734 O O . GLU A 1 93 ? -32.634 11.389 -27.456 1.00 39.44 93 GLU A O 1
#

Foldseek 3Di:
DPQWDAWDADCDPPPRHAIKGAFAPVLVVVVCVVPVQWAQRPVNNGIIGRHPPDPCRVVVVVVSVVCVVVVPVRGTDNDDPPDPPDPDDDDDD

Sequence (93 aa):
MDGALYLVVADRDIPWNGVMVCTSHDRHAALLADMPSLLPHPELGKWLYLPQTDEAFETLAARLVELALARDPRLGVAPKPRARRRKSWRGEE

pLDDT: mean 85.12, std 15.4, range [39.44, 96.62]

Nearest PDB structures (foldseek):
  1tv6-assembly1_A  TM=4.372E-01  e=5.754E+00  Human immunodeficiency virus type 1 BH10

Organism: NCBI:txid72557

Radius of gyration: 16.0 Å; Cα contacts (8 Å, |Δi|>4): 127; chains: 1; bounding box: 47×24×39 Å

Mean predicted aligned error: 7.76 Å